Protein AF-X6NCG8-F1 (afdb_monomer_lite)

Sequence (142 aa):
KRSFDIDKSKAKEFGRQINRAARRKHATKFKSSEKPPHDWKPKEANVKKREERRQKREEKRKEKQKQINEQKAKTEQKPQTTNAPKNKRKNKTEKKQKKGSAQGTAITGDDSQFRVHDKDTEKKQGKFDARNLPSHIKPRRR

Organism: Reticulomyxa filosa (NCBI:txid46433)

Structure (mmCIF, N/CA/C/O backbone):
data_AF-X6NCG8-F1
#
_entry.id   AF-X6NCG8-F1
#
loop_
_atom_site.group_PDB
_atom_site.id
_atom_site.type_symbol
_atom_site.label_atom_id
_atom_site.label_alt_id
_atom_site.label_comp_id
_atom_site.label_asym_id
_atom_site.label_entity_id
_atom_site.label_seq_id
_atom_site.pdbx_PDB_ins_code
_atom_site.Cartn_x
_atom_site.Cartn_y
_atom_site.Cartn_z
_atom_site.occupancy
_atom_site.B_iso_or_equiv
_atom_site.auth_seq_id
_atom_site.auth_comp_id
_atom_site.auth_asym_id
_atom_site.auth_atom_id
_atom_site.pdbx_PDB_model_num
ATOM 1 N N . LYS A 1 1 ? -2.219 -19.074 -49.460 1.00 54.69 1 LYS A N 1
ATOM 2 C CA . LYS A 1 1 ? -1.891 -18.483 -48.137 1.00 54.69 1 LYS A CA 1
ATOM 3 C C . LYS A 1 1 ? -2.800 -19.135 -47.093 1.00 54.69 1 LYS A C 1
ATOM 5 O O . LYS A 1 1 ? -3.997 -19.135 -47.326 1.00 54.69 1 LYS A O 1
ATOM 10 N N . ARG A 1 2 ? -2.270 -19.739 -46.019 1.00 64.88 2 ARG A N 1
ATOM 11 C CA . ARG A 1 2 ? -3.068 -20.273 -44.895 1.00 64.88 2 ARG A CA 1
ATOM 12 C C . ARG A 1 2 ? -3.048 -19.236 -43.771 1.00 64.88 2 ARG A C 1
ATOM 14 O O . ARG A 1 2 ? -2.007 -19.057 -43.148 1.00 64.88 2 ARG A O 1
ATOM 21 N N . SER A 1 3 ? -4.142 -18.505 -43.577 1.00 62.41 3 SER A N 1
ATOM 22 C CA . SER A 1 3 ? -4.320 -17.629 -42.415 1.00 62.41 3 SER A CA 1
ATOM 23 C C . SER A 1 3 ? -4.520 -18.505 -41.180 1.00 62.41 3 SER A C 1
ATOM 25 O O . SER A 1 3 ? -5.428 -19.329 -41.141 1.00 62.41 3 SER A O 1
ATOM 27 N N . PHE A 1 4 ? -3.618 -18.390 -40.206 1.00 63.59 4 PHE A N 1
ATOM 28 C CA . PHE A 1 4 ? -3.726 -19.097 -38.935 1.00 63.59 4 PHE A CA 1
ATOM 29 C C . PHE A 1 4 ? -4.508 -18.207 -37.969 1.00 63.59 4 PHE A C 1
ATOM 31 O O . PHE A 1 4 ? -3.967 -17.230 -37.447 1.00 63.59 4 PHE A O 1
ATOM 38 N N . ASP A 1 5 ? -5.789 -18.512 -37.771 1.00 74.31 5 ASP A N 1
ATOM 39 C CA . ASP A 1 5 ? -6.640 -17.767 -36.848 1.00 74.31 5 ASP A CA 1
ATOM 40 C C . ASP A 1 5 ? -6.228 -18.074 -35.404 1.00 74.31 5 ASP A C 1
ATOM 42 O O . ASP A 1 5 ? -6.408 -19.179 -34.889 1.00 74.31 5 ASP A O 1
ATOM 46 N N . ILE A 1 6 ? -5.630 -17.087 -34.733 1.00 69.56 6 ILE A N 1
ATOM 47 C CA . ILE A 1 6 ? -5.255 -17.213 -33.325 1.00 69.56 6 ILE A CA 1
ATOM 48 C C . ILE A 1 6 ? -6.481 -16.911 -32.468 1.00 69.56 6 ILE A C 1
ATOM 50 O O . ILE A 1 6 ? -6.989 -15.789 -32.439 1.00 69.56 6 ILE A O 1
ATOM 54 N N . ASP A 1 7 ? -6.913 -17.913 -31.709 1.00 78.19 7 ASP A N 1
ATOM 55 C CA . ASP A 1 7 ? -7.969 -17.755 -30.718 1.00 78.19 7 ASP A CA 1
ATOM 56 C C . ASP A 1 7 ? -7.564 -16.718 -29.646 1.00 78.19 7 ASP A C 1
ATOM 58 O O . ASP A 1 7 ? -6.565 -16.860 -28.928 1.00 78.19 7 ASP A O 1
ATOM 62 N N . LYS A 1 8 ? -8.375 -15.661 -29.522 1.00 77.94 8 LYS A N 1
ATOM 63 C CA . LYS A 1 8 ? -8.207 -14.561 -28.558 1.00 77.94 8 LYS A CA 1
ATOM 64 C C . LYS A 1 8 ? -8.189 -15.058 -27.108 1.00 77.94 8 LYS A C 1
ATOM 66 O O . LYS A 1 8 ? -7.577 -14.415 -26.249 1.00 77.94 8 LYS A O 1
ATOM 71 N N . SER A 1 9 ? -8.833 -16.193 -26.826 1.00 73.69 9 SER A N 1
ATOM 72 C CA . SER A 1 9 ? -8.832 -16.827 -25.506 1.00 73.69 9 SER A CA 1
ATOM 73 C C . SER A 1 9 ? -7.427 -17.317 -25.124 1.00 73.69 9 SER A C 1
ATOM 75 O O . SER A 1 9 ? -6.934 -16.991 -24.038 1.00 73.69 9 SER A O 1
ATOM 77 N N . LYS A 1 10 ? -6.725 -17.964 -26.064 1.00 83.44 10 LYS A N 1
ATOM 78 C CA . LYS A 1 10 ? -5.358 -18.470 -25.888 1.00 83.44 10 LYS A CA 1
ATOM 79 C C . LYS A 1 10 ? -4.368 -17.325 -25.702 1.00 83.44 10 LYS A C 1
ATOM 81 O O . LYS A 1 10 ? -3.573 -17.355 -24.767 1.00 83.44 10 LYS A O 1
ATOM 86 N N . ALA A 1 11 ? -4.471 -16.255 -26.494 1.00 86.12 11 ALA A N 1
ATOM 87 C CA . ALA A 1 11 ? -3.616 -15.072 -26.331 1.00 86.12 11 ALA A CA 1
ATOM 88 C C . ALA A 1 11 ? -3.746 -14.436 -24.928 1.00 86.12 11 ALA A C 1
ATOM 90 O O . ALA A 1 11 ? -2.752 -14.053 -24.302 1.00 86.12 11 ALA A O 1
ATOM 91 N N . LYS A 1 12 ? -4.972 -14.376 -24.389 1.00 85.62 12 LYS A N 1
ATOM 92 C CA . LYS A 1 12 ? -5.241 -13.855 -23.040 1.00 85.62 12 LYS A CA 1
ATOM 93 C C . LYS A 1 12 ? -4.679 -14.762 -21.943 1.00 85.62 12 LYS A C 1
ATOM 95 O O . LYS A 1 12 ? -4.200 -14.262 -20.922 1.00 85.62 12 LYS A O 1
ATOM 100 N N . GLU A 1 13 ? -4.719 -16.077 -22.138 1.00 88.25 13 GLU A N 1
ATOM 101 C CA . GLU A 1 13 ? -4.123 -17.045 -21.218 1.00 88.25 13 GLU A CA 1
ATOM 102 C C . GLU A 1 13 ? -2.591 -16.951 -21.197 1.00 88.25 13 GLU A C 1
ATOM 104 O O . GLU A 1 13 ? -2.010 -16.820 -20.116 1.00 88.25 13 GLU A O 1
ATOM 109 N N . PHE A 1 14 ? -1.946 -16.883 -22.366 1.00 86.12 14 PHE A N 1
ATOM 110 C CA . PHE A 1 14 ? -0.500 -16.659 -22.475 1.00 86.12 14 PHE A CA 1
ATOM 111 C C . PHE A 1 14 ? -0.069 -15.367 -21.763 1.00 86.12 14 PHE A C 1
ATOM 113 O O . PHE A 1 14 ? 0.867 -15.377 -20.959 1.00 86.12 14 PHE A O 1
ATOM 120 N N . GLY A 1 15 ? -0.810 -14.267 -21.940 1.00 88.88 15 GLY A N 1
ATOM 121 C CA . GLY A 1 15 ? -0.544 -13.014 -21.224 1.00 88.88 15 GLY A CA 1
ATOM 122 C C . GLY A 1 15 ? -0.649 -13.140 -19.696 1.00 88.88 15 GLY A C 1
ATOM 123 O O . GLY A 1 15 ? 0.133 -12.536 -18.954 1.00 88.88 15 GLY A O 1
ATOM 124 N N . ARG A 1 16 ? -1.578 -13.957 -19.181 1.00 87.44 16 ARG A N 1
ATOM 125 C CA . ARG A 1 16 ? -1.685 -14.240 -17.735 1.00 87.44 16 ARG A CA 1
ATOM 126 C C . ARG A 1 16 ? -0.502 -15.064 -17.228 1.00 87.44 16 ARG A C 1
ATOM 128 O O . ARG A 1 16 ? -0.007 -14.786 -16.133 1.00 87.44 16 ARG A O 1
ATOM 135 N N . GLN A 1 17 ? -0.036 -16.042 -18.002 1.00 86.31 17 GLN A N 1
ATOM 136 C CA . GLN A 1 17 ? 1.117 -16.870 -17.642 1.00 86.31 17 GLN A CA 1
ATOM 137 C C . GLN A 1 17 ? 2.411 -16.045 -17.575 1.00 86.31 17 GLN A C 1
ATOM 139 O O . GLN A 1 17 ? 3.137 -16.138 -16.582 1.00 86.31 17 GLN A O 1
ATOM 144 N N . ILE A 1 18 ? 2.642 -15.155 -18.546 1.00 87.50 18 ILE A N 1
ATOM 145 C CA . ILE A 1 18 ? 3.798 -14.242 -18.561 1.00 87.50 18 ILE A CA 1
ATOM 146 C C . ILE A 1 18 ? 3.790 -13.326 -17.329 1.00 87.50 18 ILE A C 1
ATOM 148 O O . ILE A 1 18 ? 4.785 -13.235 -16.609 1.00 87.50 18 ILE A O 1
ATOM 152 N N . ASN A 1 19 ? 2.647 -12.709 -17.011 1.00 83.44 19 ASN A N 1
ATOM 153 C CA . ASN A 1 19 ? 2.516 -11.842 -15.834 1.00 83.44 19 ASN A CA 1
ATOM 154 C C . ASN A 1 19 ? 2.730 -12.598 -14.514 1.00 83.44 19 ASN A C 1
ATOM 156 O O . ASN A 1 19 ? 3.325 -12.066 -13.573 1.00 83.44 19 ASN A O 1
ATOM 160 N N . ARG A 1 20 ? 2.275 -13.854 -14.433 1.00 89.31 20 ARG A N 1
ATOM 161 C CA . ARG A 1 20 ? 2.509 -14.718 -13.270 1.00 89.31 20 ARG A CA 1
ATOM 162 C C . ARG A 1 20 ? 3.994 -15.061 -13.120 1.00 89.31 20 ARG A C 1
ATOM 164 O O . ARG A 1 20 ? 4.508 -14.998 -12.006 1.00 89.31 20 ARG A O 1
ATOM 171 N N . ALA A 1 21 ? 4.689 -15.373 -14.212 1.00 85.12 21 ALA A N 1
ATOM 172 C CA . ALA A 1 21 ? 6.124 -15.652 -14.202 1.00 85.12 21 ALA A CA 1
ATOM 173 C C . ALA A 1 21 ? 6.956 -14.410 -13.833 1.00 85.12 21 ALA A C 1
ATOM 175 O O . ALA A 1 21 ? 7.862 -14.507 -13.007 1.00 85.12 21 ALA A O 1
ATOM 176 N N . ALA A 1 22 ? 6.605 -13.232 -14.360 1.00 83.31 22 ALA A N 1
ATOM 177 C CA . ALA A 1 22 ? 7.242 -11.968 -13.994 1.00 83.31 22 ALA A CA 1
ATOM 178 C C . ALA A 1 22 ? 7.071 -11.671 -12.496 1.00 83.31 22 ALA A C 1
ATOM 180 O O . ALA A 1 22 ? 8.051 -11.427 -11.796 1.00 83.31 22 ALA A O 1
ATOM 181 N N . ARG A 1 23 ? 5.847 -11.792 -11.962 1.00 80.81 23 ARG A N 1
ATOM 182 C CA . ARG A 1 23 ? 5.589 -11.624 -10.522 1.00 80.81 23 ARG A CA 1
ATOM 183 C C . ARG A 1 23 ? 6.372 -12.617 -9.668 1.00 80.81 23 ARG A C 1
ATOM 185 O O . ARG A 1 23 ? 6.877 -12.219 -8.628 1.00 80.81 23 ARG A O 1
ATOM 192 N N . ARG A 1 24 ? 6.533 -13.871 -10.109 1.00 77.50 24 ARG A N 1
ATOM 193 C CA . ARG A 1 24 ? 7.384 -14.858 -9.420 1.00 77.50 24 ARG A CA 1
ATOM 194 C C . ARG A 1 24 ? 8.864 -14.457 -9.435 1.00 77.50 24 ARG A C 1
ATOM 196 O O . ARG A 1 24 ? 9.492 -14.520 -8.386 1.00 77.50 24 ARG A O 1
ATOM 203 N N . LYS A 1 25 ? 9.395 -13.956 -10.561 1.00 69.31 25 LYS A N 1
ATOM 204 C CA . LYS A 1 25 ? 10.759 -13.387 -10.629 1.00 69.31 25 LYS A CA 1
ATOM 205 C C . LYS A 1 25 ? 10.927 -12.160 -9.723 1.00 69.31 25 LYS A C 1
ATOM 207 O O . LYS A 1 25 ? 12.008 -11.946 -9.197 1.00 69.31 25 LYS A O 1
ATOM 212 N N . HIS A 1 26 ? 9.886 -11.348 -9.536 1.00 66.06 26 HIS A N 1
ATOM 213 C CA . HIS A 1 26 ? 9.934 -10.184 -8.644 1.00 66.06 26 HIS A CA 1
ATOM 214 C C . HIS A 1 26 ? 9.722 -10.534 -7.166 1.00 66.06 26 HIS A C 1
ATOM 216 O O . HIS A 1 26 ? 10.300 -9.875 -6.309 1.00 66.06 26 HIS A O 1
ATOM 222 N N . ALA A 1 27 ? 8.965 -11.590 -6.861 1.00 66.94 27 ALA A N 1
ATOM 223 C CA . ALA A 1 27 ? 8.782 -12.090 -5.499 1.00 66.94 27 ALA A CA 1
ATOM 224 C C . ALA A 1 27 ? 10.097 -12.613 -4.898 1.00 66.94 27 ALA A C 1
ATOM 226 O O . ALA A 1 27 ? 10.321 -12.465 -3.703 1.00 66.94 27 ALA A O 1
ATOM 227 N N . THR A 1 28 ? 10.999 -13.136 -5.733 1.00 62.72 28 THR A N 1
ATOM 228 C CA . THR A 1 28 ? 12.365 -13.520 -5.339 1.00 62.72 28 THR A CA 1
ATOM 229 C C . THR A 1 28 ? 13.397 -12.398 -5.522 1.00 62.72 28 THR A C 1
ATOM 231 O O . THR A 1 28 ? 14.547 -12.558 -5.127 1.00 62.72 28 THR A O 1
ATOM 234 N N . LYS A 1 29 ? 12.997 -11.241 -6.078 1.00 58.34 29 LYS A N 1
ATOM 235 C CA . LYS A 1 29 ? 13.793 -9.998 -6.133 1.00 58.34 29 LYS A CA 1
ATOM 236 C C . LYS A 1 29 ? 13.381 -8.963 -5.085 1.00 58.34 29 LYS A C 1
ATOM 238 O O . LYS A 1 29 ? 13.867 -7.831 -5.140 1.00 58.34 29 LYS A O 1
ATOM 243 N N . PHE A 1 30 ? 12.571 -9.326 -4.086 1.00 55.97 30 PHE A N 1
ATOM 244 C CA . PHE A 1 30 ? 12.781 -8.699 -2.785 1.00 55.97 30 PHE A CA 1
ATOM 245 C C . PHE A 1 30 ? 14.158 -9.190 -2.363 1.00 55.97 30 PHE A C 1
ATOM 247 O O . PHE A 1 30 ? 14.284 -10.323 -1.908 1.00 55.97 30 PHE A O 1
ATOM 254 N N . LYS A 1 31 ? 15.190 -8.407 -2.715 1.00 60.22 31 LYS A N 1
ATOM 255 C CA . LYS A 1 31 ? 16.592 -8.714 -2.457 1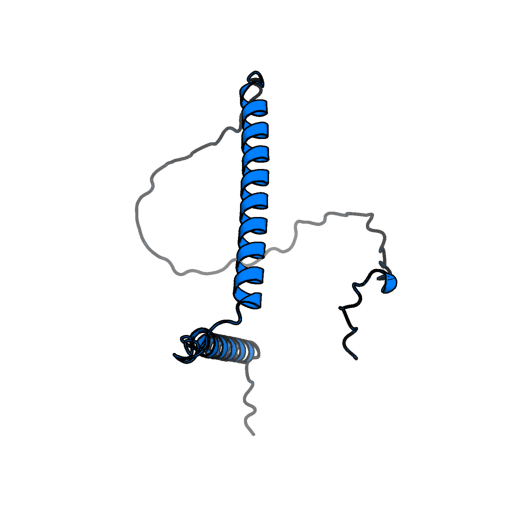.00 60.22 31 LYS A CA 1
ATOM 256 C C . LYS A 1 31 ? 16.646 -9.375 -1.086 1.00 60.22 31 LYS A C 1
ATOM 258 O O . LYS A 1 31 ? 16.228 -8.744 -0.112 1.00 60.22 31 LYS A O 1
ATOM 263 N N . SER A 1 32 ? 17.110 -10.625 -1.013 1.00 60.03 32 SER A N 1
ATOM 264 C CA . SER A 1 32 ? 17.727 -11.115 0.213 1.00 60.03 32 SER A CA 1
ATOM 265 C C . SER A 1 32 ? 18.630 -9.978 0.646 1.00 60.03 32 SER A C 1
ATOM 267 O O . SER A 1 32 ? 19.515 -9.590 -0.119 1.00 60.03 32 SER A O 1
ATOM 269 N N . SER A 1 33 ? 18.234 -9.332 1.737 1.00 57.28 33 SER A N 1
ATOM 270 C CA . SER A 1 33 ? 18.749 -8.053 2.181 1.00 57.28 33 SER A CA 1
ATOM 271 C C . SER A 1 33 ? 20.242 -8.008 1.920 1.00 57.28 33 SER A C 1
ATOM 273 O O . SER A 1 33 ? 20.987 -8.811 2.486 1.00 57.28 33 SER A O 1
ATOM 275 N N . GLU A 1 34 ? 20.668 -7.078 1.077 1.00 67.19 34 GLU A N 1
ATOM 276 C CA . GLU A 1 34 ? 21.984 -6.502 1.251 1.00 67.19 34 GLU A CA 1
ATOM 277 C C . GLU A 1 34 ? 21.904 -5.944 2.669 1.00 67.19 34 GLU A C 1
ATOM 279 O O . GLU A 1 34 ? 21.236 -4.936 2.925 1.00 67.19 34 GLU A O 1
ATOM 284 N N . LYS A 1 35 ? 22.382 -6.742 3.637 1.00 66.62 35 LYS A N 1
ATOM 285 C CA . LYS A 1 35 ? 22.512 -6.284 5.011 1.00 66.62 35 LYS A CA 1
ATOM 286 C C . LYS A 1 35 ? 23.233 -4.948 4.884 1.00 66.62 35 LYS A C 1
ATOM 288 O O . LYS A 1 35 ? 24.110 -4.842 4.017 1.00 66.62 35 LYS A O 1
ATOM 293 N N . PRO A 1 36 ? 22.848 -3.930 5.669 1.00 70.12 36 PRO A N 1
ATOM 294 C CA . PRO A 1 36 ? 23.631 -2.713 5.684 1.00 70.12 36 PRO A CA 1
ATOM 295 C C . PRO A 1 36 ? 25.107 -3.111 5.770 1.00 70.12 36 PRO A C 1
ATOM 297 O O . PRO A 1 36 ? 25.396 -4.064 6.508 1.00 70.12 36 PRO A O 1
ATOM 300 N N . PRO A 1 37 ? 25.994 -2.498 4.965 1.00 76.94 37 PRO A N 1
ATOM 301 C CA . PRO A 1 37 ? 27.403 -2.859 4.983 1.00 76.94 37 PRO A CA 1
ATOM 302 C C . PRO A 1 37 ? 27.862 -2.883 6.436 1.00 76.94 37 PRO A C 1
ATOM 304 O O . PRO A 1 37 ? 27.337 -2.125 7.250 1.00 76.94 37 PRO A O 1
ATOM 307 N N . HIS A 1 38 ? 28.764 -3.800 6.773 1.00 69.44 38 HIS A N 1
ATOM 308 C CA . HIS A 1 38 ? 29.112 -4.111 8.162 1.00 69.44 38 HIS A CA 1
ATOM 309 C C . HIS A 1 38 ? 29.457 -2.853 8.996 1.00 69.44 38 HIS A C 1
ATOM 311 O O . HIS A 1 38 ? 29.168 -2.800 10.188 1.00 69.44 38 HIS A O 1
ATOM 317 N N . ASP A 1 39 ? 29.937 -1.793 8.338 1.00 75.75 39 ASP A N 1
ATOM 318 C CA . ASP A 1 39 ? 30.315 -0.510 8.942 1.00 75.75 39 ASP A CA 1
ATOM 319 C C . ASP A 1 39 ? 29.220 0.577 8.895 1.00 75.75 39 ASP A C 1
ATOM 321 O O . ASP A 1 39 ? 29.448 1.735 9.259 1.00 75.75 39 ASP A O 1
ATOM 325 N N . TRP A 1 40 ? 28.001 0.242 8.462 1.00 75.06 40 TRP A N 1
ATOM 326 C CA . TRP A 1 40 ? 26.868 1.162 8.468 1.00 75.06 40 TRP A CA 1
ATOM 327 C C . TRP A 1 40 ? 26.364 1.369 9.891 1.00 75.06 40 TRP A C 1
ATOM 329 O O . TRP A 1 40 ? 25.446 0.698 10.368 1.00 75.06 40 TRP A O 1
ATOM 339 N N . LYS A 1 41 ? 26.938 2.360 10.571 1.00 76.25 41 LYS A N 1
ATOM 340 C CA . LYS A 1 41 ? 26.383 2.876 11.819 1.00 76.25 41 LYS A CA 1
ATOM 341 C C . LYS A 1 41 ? 25.116 3.673 11.492 1.00 76.25 41 LYS A C 1
ATOM 343 O O . LYS A 1 41 ? 25.198 4.699 10.806 1.00 76.25 41 LYS A O 1
ATOM 348 N N . PRO A 1 42 ? 23.924 3.243 11.944 1.00 73.06 42 PRO A N 1
ATOM 349 C CA . PRO A 1 42 ? 22.730 4.049 11.768 1.00 73.06 42 PRO A CA 1
ATOM 350 C C . PRO A 1 42 ? 22.944 5.371 12.506 1.00 73.06 42 PRO A C 1
ATOM 352 O O . PRO A 1 42 ? 23.200 5.376 13.707 1.00 73.06 42 PRO A O 1
ATOM 355 N N . LYS A 1 43 ? 22.851 6.495 11.783 1.00 79.00 43 LYS A N 1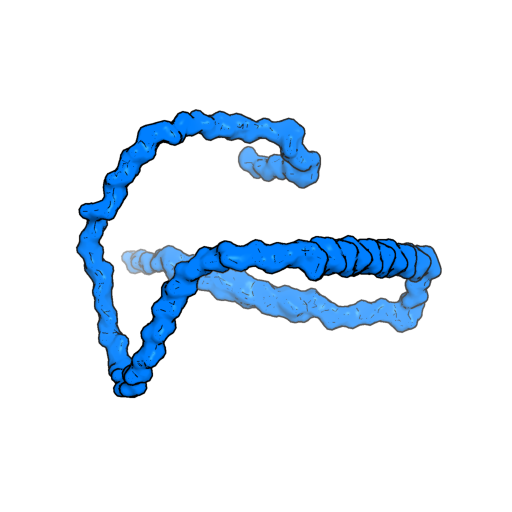
ATOM 356 C CA . LYS A 1 43 ? 22.937 7.837 12.380 1.00 79.00 43 LYS A CA 1
ATOM 357 C C . LYS A 1 43 ? 22.026 7.884 13.609 1.00 79.00 43 LYS A C 1
ATOM 359 O O . LYS A 1 43 ? 20.857 7.515 13.496 1.00 79.00 43 LYS A O 1
ATOM 364 N N . GLU A 1 44 ? 22.522 8.350 14.751 1.00 77.94 44 GLU A N 1
ATOM 365 C CA . GLU A 1 44 ? 21.770 8.352 16.018 1.00 77.94 44 GLU A CA 1
ATOM 366 C C . GLU A 1 44 ? 20.389 9.012 15.887 1.00 77.94 44 GLU A C 1
ATOM 368 O O . GLU A 1 44 ? 19.406 8.543 16.456 1.00 77.94 44 GLU A O 1
ATOM 373 N N . ALA A 1 45 ? 20.274 10.041 15.041 1.00 72.69 45 ALA A N 1
ATOM 374 C CA . ALA A 1 45 ? 19.007 10.687 14.705 1.00 72.69 45 ALA A CA 1
ATOM 375 C C . ALA A 1 45 ? 17.966 9.724 14.094 1.00 72.69 45 ALA A C 1
ATOM 377 O O . ALA A 1 45 ? 16.771 9.857 14.354 1.00 72.69 45 ALA A O 1
ATOM 378 N N . ASN A 1 46 ? 18.391 8.736 13.302 1.00 80.81 46 ASN A N 1
ATOM 379 C CA . ASN A 1 46 ? 17.506 7.724 12.723 1.00 80.81 46 ASN A CA 1
ATOM 380 C C . ASN A 1 46 ? 17.077 6.686 13.762 1.00 80.81 46 ASN A C 1
ATOM 382 O O . ASN A 1 46 ? 15.936 6.227 13.719 1.00 80.81 46 ASN A O 1
ATOM 386 N N . VAL A 1 47 ? 17.963 6.345 14.703 1.00 84.75 47 VAL A N 1
ATOM 387 C CA . VAL A 1 47 ? 17.638 5.454 15.825 1.00 84.75 47 VAL A CA 1
ATOM 388 C C . VAL A 1 47 ? 16.619 6.131 16.743 1.00 84.75 47 VAL A C 1
ATOM 390 O O . VAL A 1 47 ? 15.567 5.549 17.002 1.00 84.75 47 VAL A O 1
ATOM 393 N N . LYS A 1 48 ? 16.844 7.402 17.107 1.00 86.56 48 LYS A N 1
ATOM 394 C CA . LYS A 1 48 ? 15.900 8.216 17.894 1.00 86.56 48 LYS A CA 1
ATOM 395 C C . LYS A 1 48 ? 14.533 8.337 17.207 1.00 86.56 48 LYS A C 1
ATOM 397 O O . LYS A 1 48 ? 13.516 8.017 17.813 1.00 86.56 48 LYS A O 1
ATOM 402 N N . LYS A 1 49 ? 14.492 8.677 15.909 1.00 89.19 49 LYS A N 1
ATOM 403 C CA . LYS A 1 49 ? 13.234 8.745 15.130 1.00 89.19 49 LYS A CA 1
ATOM 404 C C . LYS A 1 49 ? 12.509 7.399 15.041 1.00 89.19 49 LYS A C 1
ATOM 406 O O . LYS A 1 49 ? 11.279 7.359 14.962 1.00 89.19 49 LYS A O 1
ATOM 411 N N . ARG A 1 50 ? 13.245 6.286 14.990 1.00 90.50 50 ARG A N 1
ATOM 412 C CA . ARG A 1 50 ? 12.659 4.940 14.950 1.00 90.50 50 ARG A CA 1
ATOM 413 C C . ARG A 1 50 ? 12.041 4.570 16.294 1.00 90.50 50 ARG A C 1
ATOM 415 O O . ARG A 1 50 ? 10.934 4.034 16.299 1.00 90.50 50 ARG A O 1
ATOM 422 N N . GLU A 1 51 ? 12.721 4.885 17.389 1.00 91.81 51 GLU A N 1
ATOM 423 C CA . GLU A 1 51 ? 12.234 4.602 18.738 1.00 91.81 51 GLU A CA 1
ATOM 424 C C . GLU A 1 51 ? 11.020 5.469 19.092 1.00 91.81 51 GLU A C 1
ATOM 426 O O . GLU A 1 51 ? 10.008 4.948 19.549 1.00 91.81 51 GLU A O 1
ATOM 431 N N . GLU A 1 52 ? 11.024 6.752 18.724 1.00 93.94 52 GLU A N 1
ATOM 432 C CA . GLU A 1 52 ? 9.861 7.635 18.892 1.00 93.94 52 GLU A CA 1
ATOM 433 C C . GLU A 1 52 ? 8.624 7.102 18.141 1.00 93.94 52 GLU A C 1
ATOM 435 O O . GLU A 1 52 ? 7.507 7.056 18.663 1.00 93.94 52 GLU A O 1
ATOM 440 N N . ARG A 1 53 ? 8.810 6.620 16.902 1.00 93.44 53 ARG A N 1
ATOM 441 C CA . ARG A 1 53 ? 7.731 5.977 16.130 1.00 93.44 53 ARG A CA 1
ATOM 442 C C . ARG A 1 53 ? 7.244 4.685 16.780 1.00 93.44 53 ARG A C 1
ATOM 444 O O . ARG A 1 53 ? 6.065 4.356 16.643 1.00 93.44 53 ARG A O 1
ATOM 451 N N . ARG A 1 54 ? 8.133 3.932 17.430 1.00 95.00 54 ARG A N 1
ATOM 452 C CA . ARG A 1 54 ? 7.788 2.702 18.148 1.00 95.00 54 ARG A CA 1
ATOM 453 C C . ARG A 1 54 ? 6.933 3.024 19.370 1.00 95.00 54 ARG A C 1
ATOM 455 O O . ARG A 1 54 ? 5.852 2.454 19.485 1.00 95.00 54 ARG A O 1
ATOM 462 N N . GLN A 1 55 ? 7.353 3.989 20.185 1.00 95.69 55 GLN A N 1
ATOM 463 C CA . GLN A 1 55 ? 6.611 4.452 21.360 1.00 95.69 55 GLN A CA 1
ATOM 464 C C . GLN A 1 55 ? 5.210 4.948 20.980 1.00 95.69 55 GLN A C 1
ATOM 466 O O . GLN A 1 55 ? 4.224 4.441 21.507 1.00 95.69 55 GLN A O 1
ATOM 471 N N . LYS A 1 56 ? 5.090 5.806 19.954 1.00 96.00 56 LYS A N 1
ATOM 472 C CA . LYS A 1 56 ? 3.786 6.282 19.441 1.00 96.00 56 LYS A CA 1
ATOM 473 C C . LYS A 1 56 ? 2.856 5.150 18.987 1.00 96.00 56 LYS A C 1
ATOM 475 O O . LYS A 1 56 ? 1.636 5.249 19.100 1.00 96.00 56 LYS A O 1
ATOM 480 N N . ARG A 1 57 ? 3.403 4.070 18.418 1.00 94.25 57 ARG A N 1
ATOM 481 C CA . ARG A 1 57 ? 2.606 2.896 18.015 1.00 94.25 57 ARG A CA 1
ATOM 482 C C . ARG A 1 57 ? 2.160 2.078 19.218 1.00 94.25 57 ARG A C 1
ATOM 484 O O . ARG A 1 57 ? 1.047 1.559 19.208 1.00 94.25 57 ARG A O 1
ATOM 491 N N . GLU A 1 58 ? 3.021 1.944 20.217 1.00 95.81 58 GLU A N 1
ATOM 492 C CA . GLU A 1 58 ? 2.712 1.214 21.440 1.00 95.81 58 GLU A CA 1
ATOM 493 C C . GLU A 1 58 ? 1.663 1.946 22.284 1.00 95.81 58 GLU A C 1
ATOM 495 O O . GLU A 1 58 ? 0.712 1.319 22.743 1.00 95.81 58 GLU A O 1
ATOM 500 N N . GLU A 1 59 ? 1.766 3.269 22.393 1.00 95.94 59 GLU A N 1
ATOM 501 C CA . GLU A 1 59 ? 0.774 4.126 23.044 1.00 95.94 59 GLU A CA 1
ATOM 502 C C . GLU A 1 59 ? -0.607 3.972 22.393 1.00 95.94 59 GLU A C 1
ATOM 504 O O . GLU A 1 59 ? -1.564 3.584 23.062 1.00 95.94 59 GLU A O 1
ATOM 509 N N . LYS A 1 60 ? -0.693 4.108 21.061 1.00 96.19 60 LYS A N 1
ATOM 510 C CA . LYS A 1 60 ? -1.942 3.866 20.313 1.00 96.19 60 LYS A CA 1
ATOM 511 C C . LYS A 1 60 ? -2.487 2.451 20.498 1.00 96.19 60 LYS A C 1
ATOM 513 O O . LYS A 1 60 ? -3.696 2.236 20.436 1.00 96.19 60 LYS A O 1
ATOM 518 N N . ARG A 1 61 ? -1.613 1.456 20.679 1.00 96.25 61 ARG A N 1
ATOM 519 C CA . ARG A 1 61 ? -2.034 0.074 20.938 1.00 96.25 61 ARG A CA 1
ATOM 520 C C . ARG A 1 61 ? -2.643 -0.059 22.333 1.00 96.25 61 ARG A C 1
ATOM 522 O O . ARG A 1 61 ? -3.692 -0.686 22.453 1.00 96.25 61 ARG A O 1
ATOM 529 N N . LYS A 1 62 ? -2.024 0.538 23.356 1.00 96.19 62 LYS A N 1
ATOM 530 C CA . LYS A 1 62 ? -2.549 0.567 24.731 1.00 96.19 62 LYS A CA 1
ATOM 531 C C . LYS A 1 62 ? -3.874 1.326 24.801 1.00 96.19 62 LYS A C 1
ATOM 533 O O . LYS A 1 62 ? -4.813 0.826 25.410 1.00 96.19 62 LYS A O 1
ATOM 538 N N . GLU A 1 63 ? -3.986 2.455 24.104 1.00 96.00 63 GLU A N 1
ATOM 539 C CA . GLU A 1 63 ? -5.219 3.245 24.017 1.00 96.00 63 GLU A CA 1
ATOM 540 C C . GLU A 1 63 ? -6.373 2.436 23.408 1.00 96.00 63 GLU A C 1
ATOM 542 O O . GLU A 1 63 ? -7.436 2.306 24.014 1.00 96.00 63 GLU A O 1
ATOM 547 N N . LYS A 1 64 ? -6.145 1.797 22.252 1.00 94.69 64 LYS A N 1
ATOM 548 C CA . LYS A 1 64 ? -7.148 0.918 21.631 1.00 94.69 64 LYS A CA 1
ATOM 549 C C . LYS A 1 64 ? -7.525 -0.255 22.531 1.00 94.69 64 LYS A C 1
ATOM 551 O O . LYS A 1 64 ? -8.699 -0.595 22.629 1.00 94.69 64 LYS A O 1
ATOM 556 N N . GLN A 1 65 ? -6.547 -0.872 23.194 1.00 94.50 65 GLN A N 1
ATOM 5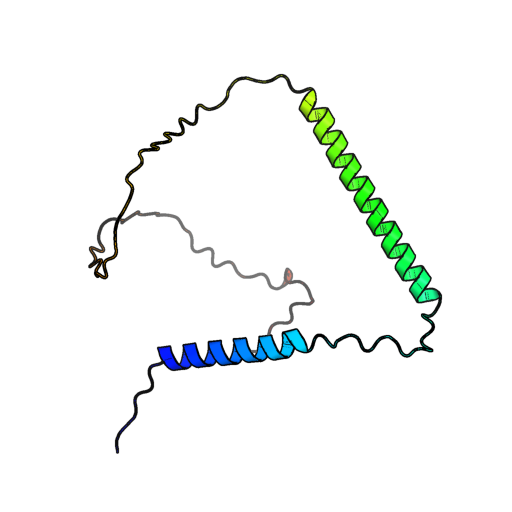57 C CA . GLN A 1 65 ? -6.810 -1.981 24.110 1.00 94.50 65 GLN A CA 1
ATOM 558 C C . GLN A 1 65 ? -7.657 -1.535 25.309 1.00 94.50 65 GLN A C 1
ATOM 560 O O . GLN A 1 65 ? -8.565 -2.259 25.713 1.00 94.50 65 GLN A O 1
ATOM 565 N N . LYS A 1 66 ? -7.404 -0.334 25.844 1.00 95.62 66 LYS A N 1
ATOM 566 C CA . LYS A 1 66 ? -8.201 0.263 26.920 1.00 95.62 66 LYS A CA 1
ATOM 567 C C . LYS A 1 66 ? -9.648 0.490 26.475 1.00 95.62 66 LYS A C 1
ATOM 569 O O . LYS A 1 66 ? -10.556 0.042 27.165 1.00 95.62 66 LYS A O 1
ATOM 574 N N . GLN A 1 67 ? -9.862 1.060 25.285 1.00 95.19 67 GLN A N 1
ATOM 575 C CA . GLN A 1 67 ? -11.204 1.250 24.712 1.00 95.19 67 GLN A CA 1
ATOM 576 C C . GLN A 1 67 ? -11.964 -0.079 24.551 1.00 95.19 67 GLN A C 1
ATOM 578 O O . GLN A 1 67 ? -13.151 -0.155 24.865 1.00 95.19 67 GLN A O 1
ATOM 583 N N . ILE A 1 68 ? -11.283 -1.143 24.109 1.00 94.19 68 ILE A N 1
ATOM 584 C CA . ILE A 1 68 ? -11.876 -2.484 23.983 1.00 94.19 68 ILE A CA 1
ATOM 585 C C . ILE A 1 68 ? -12.288 -3.032 25.355 1.00 94.19 68 ILE A C 1
ATOM 587 O O . ILE A 1 68 ? -13.402 -3.534 25.509 1.00 94.19 68 ILE A O 1
ATOM 591 N N . ASN A 1 69 ? -11.416 -2.921 26.359 1.00 94.00 69 ASN A N 1
ATOM 592 C CA . ASN A 1 69 ? -11.700 -3.416 27.707 1.00 94.00 69 ASN A CA 1
ATOM 593 C C . ASN A 1 69 ? -12.864 -2.647 28.357 1.00 94.00 69 ASN A C 1
ATOM 595 O O . ASN A 1 69 ? -13.738 -3.262 28.966 1.00 94.00 69 ASN A O 1
ATOM 599 N N . GLU A 1 70 ? -12.926 -1.326 28.171 1.00 90.56 70 GLU A N 1
ATOM 600 C CA . GLU A 1 70 ? -14.032 -0.489 28.650 1.00 90.56 70 GLU A CA 1
ATOM 601 C C . GLU A 1 70 ? -15.368 -0.839 27.972 1.00 90.56 70 GLU A C 1
ATOM 603 O O . GLU A 1 70 ? -16.402 -0.901 28.637 1.00 90.56 70 GLU A O 1
ATOM 608 N N . GLN A 1 71 ? -15.375 -1.113 26.662 1.00 88.69 71 GLN A N 1
ATOM 609 C CA . GLN A 1 71 ? -16.582 -1.570 25.958 1.00 88.69 71 GLN A CA 1
ATOM 610 C C . GLN A 1 71 ? -17.026 -2.963 26.414 1.00 88.69 71 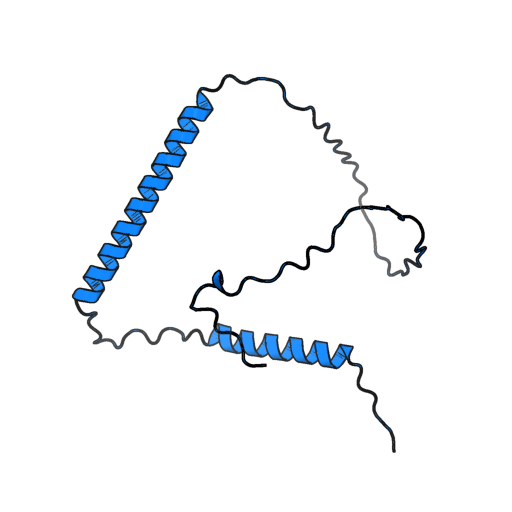GLN A C 1
ATOM 612 O O . GLN A 1 71 ? -18.227 -3.208 26.560 1.00 88.69 71 GLN A O 1
ATOM 617 N N . LYS A 1 72 ? -16.076 -3.866 26.680 1.00 88.50 72 LYS A N 1
ATOM 618 C CA . LYS A 1 72 ? -16.367 -5.199 27.214 1.00 88.50 72 LYS A CA 1
ATOM 619 C C . LYS A 1 72 ? -17.005 -5.115 28.607 1.00 88.50 72 LYS A C 1
ATOM 621 O O . LYS A 1 72 ? -18.058 -5.712 28.807 1.00 88.50 72 LYS A O 1
ATOM 626 N N . ALA A 1 73 ? -16.462 -4.290 29.507 1.00 85.50 73 ALA A N 1
ATOM 627 C CA . ALA A 1 73 ? -17.030 -4.065 30.842 1.00 85.50 73 ALA A CA 1
ATOM 628 C C . ALA A 1 73 ? -18.462 -3.493 30.787 1.00 85.50 73 ALA A C 1
ATOM 630 O O . ALA A 1 73 ? -19.340 -3.928 31.527 1.00 85.50 73 ALA A O 1
ATOM 631 N N . LYS A 1 74 ? -18.736 -2.579 29.844 1.00 84.50 74 LYS A N 1
ATOM 632 C CA . LYS A 1 74 ? -20.092 -2.046 29.597 1.00 84.50 74 LYS A CA 1
ATOM 633 C C . LYS A 1 74 ? -21.061 -3.076 29.001 1.00 84.50 74 LYS A C 1
ATOM 635 O O . LYS A 1 74 ? -22.272 -2.882 29.070 1.00 84.50 74 LYS A O 1
ATOM 640 N N . THR A 1 75 ? -20.551 -4.144 28.389 1.00 77.31 75 THR A N 1
ATOM 641 C CA . THR A 1 75 ? -21.367 -5.195 27.761 1.00 77.31 75 THR A CA 1
ATOM 642 C C . THR A 1 75 ? -21.729 -6.304 28.754 1.00 77.31 75 THR A C 1
ATOM 644 O O . THR A 1 75 ? -22.819 -6.856 28.653 1.00 77.31 75 THR A O 1
ATOM 647 N N . GLU A 1 76 ? -20.888 -6.573 29.758 1.00 70.38 76 GLU A N 1
ATOM 648 C CA . GLU A 1 76 ? -21.149 -7.578 30.806 1.00 70.38 76 GLU A CA 1
ATOM 649 C C . GLU A 1 76 ? -22.217 -7.143 31.831 1.00 70.38 76 GLU A C 1
ATOM 651 O O . GLU A 1 76 ? -22.798 -7.993 32.497 1.00 70.38 76 GLU A O 1
ATOM 656 N N . GLN A 1 77 ? -22.553 -5.848 31.910 1.00 66.38 77 GLN A N 1
ATOM 657 C CA . GLN A 1 77 ? -23.647 -5.337 32.755 1.00 66.38 77 GLN A CA 1
ATOM 658 C C . GLN A 1 77 ? -24.995 -5.185 32.035 1.00 66.38 77 GLN A C 1
ATOM 660 O O . GLN A 1 77 ? -25.976 -4.774 32.656 1.00 66.38 77 GLN A O 1
ATOM 665 N N . LYS A 1 78 ? -25.094 -5.497 30.735 1.00 64.88 78 LYS A N 1
ATOM 666 C CA . LYS A 1 78 ? -26.405 -5.471 30.075 1.00 64.88 78 LYS A CA 1
ATOM 667 C C . LYS A 1 78 ? -27.200 -6.714 30.493 1.00 64.88 78 LYS A C 1
ATOM 669 O O . LYS A 1 78 ? -26.730 -7.823 30.238 1.00 64.88 78 LYS A O 1
ATOM 674 N N . PRO A 1 79 ? -28.398 -6.563 31.088 1.00 57.19 79 PRO A N 1
ATOM 675 C CA . PRO A 1 79 ? -29.262 -7.700 31.363 1.00 57.19 79 PRO A CA 1
ATOM 676 C C . PRO A 1 79 ? -29.548 -8.432 30.050 1.00 57.19 79 PRO A C 1
ATOM 678 O O . PRO A 1 79 ? -29.826 -7.807 29.022 1.00 57.19 79 PRO A O 1
ATOM 681 N N . GLN A 1 80 ? -29.442 -9.761 30.085 1.00 60.88 80 GLN A N 1
ATOM 682 C CA . GLN A 1 80 ? -29.837 -10.643 28.995 1.00 60.88 80 GLN A CA 1
ATOM 683 C C . GLN A 1 80 ? -31.309 -10.380 28.659 1.00 60.88 80 GLN A C 1
ATOM 685 O O . GLN A 1 80 ? -32.210 -10.929 29.284 1.00 60.88 80 GLN A O 1
ATOM 690 N N . THR A 1 81 ? -31.571 -9.532 27.667 1.00 58.59 81 THR A N 1
ATOM 691 C CA . THR A 1 81 ? -32.892 -9.467 27.047 1.00 58.59 81 THR A CA 1
ATOM 692 C C . THR A 1 81 ? -33.006 -10.698 26.161 1.00 58.59 81 THR A C 1
ATOM 694 O O . THR A 1 81 ? -32.450 -10.797 25.068 1.00 58.59 81 THR A O 1
ATOM 697 N N . THR A 1 82 ? -33.672 -11.703 26.710 1.00 63.81 82 THR A N 1
ATOM 698 C CA . THR A 1 82 ? -33.967 -13.010 26.131 1.00 63.81 82 THR A CA 1
ATOM 699 C C . THR A 1 82 ? -35.004 -12.904 25.010 1.00 63.81 82 THR A C 1
ATOM 701 O O . THR A 1 82 ? -36.017 -13.584 25.022 1.00 63.81 82 THR A O 1
ATOM 704 N N . ASN A 1 83 ? -34.745 -12.093 23.986 1.00 62.22 83 ASN A N 1
ATOM 705 C CA . ASN A 1 83 ? -35.464 -12.172 22.714 1.00 62.22 83 ASN A CA 1
ATOM 706 C C . ASN A 1 83 ? -34.493 -12.641 21.635 1.00 62.22 83 ASN A C 1
ATOM 708 O O . ASN A 1 83 ? -34.174 -11.922 20.692 1.00 62.22 83 ASN A O 1
ATOM 712 N N . ALA A 1 84 ? -33.982 -13.863 21.798 1.00 63.25 84 ALA A N 1
ATOM 713 C CA . ALA A 1 84 ? -33.262 -14.535 20.730 1.00 63.25 84 ALA A CA 1
ATOM 714 C C . ALA A 1 84 ? -34.235 -14.746 19.553 1.00 63.25 84 ALA A C 1
ATOM 716 O O . ALA A 1 84 ? -35.212 -15.488 19.715 1.00 63.25 84 ALA A O 1
ATOM 717 N N . PRO A 1 85 ? -34.009 -14.154 18.364 1.00 61.03 85 PRO A N 1
ATOM 718 C CA . PRO A 1 85 ? -34.735 -14.589 17.186 1.00 61.03 85 PRO A CA 1
ATOM 719 C C . PRO A 1 85 ? -34.400 -16.067 16.969 1.00 61.03 85 PRO A C 1
ATOM 721 O O . PRO A 1 85 ? -33.238 -16.442 16.792 1.00 61.03 85 PRO A O 1
ATOM 724 N N . LYS A 1 86 ? -35.429 -16.919 17.036 1.00 64.12 86 LYS A N 1
ATOM 725 C CA . LYS A 1 86 ? -35.358 -18.353 16.741 1.00 64.12 86 LYS A CA 1
ATOM 726 C C . LYS A 1 86 ? -34.960 -18.548 15.275 1.00 64.12 86 LYS A C 1
ATOM 728 O O . LYS A 1 86 ? -35.798 -18.869 14.438 1.00 64.12 86 LYS A O 1
ATOM 733 N N . ASN A 1 87 ? -33.676 -18.422 14.955 1.00 63.28 87 ASN A N 1
ATOM 734 C CA . ASN A 1 87 ? -33.140 -18.985 13.725 1.00 63.28 87 ASN A CA 1
ATOM 735 C C . ASN A 1 87 ? -33.122 -20.506 13.890 1.00 63.28 87 ASN A C 1
ATOM 737 O O . ASN A 1 87 ? -32.147 -21.095 14.358 1.00 63.28 87 ASN A O 1
ATOM 741 N N . LYS A 1 88 ? -34.243 -21.138 13.513 1.00 62.56 88 LYS A N 1
ATOM 742 C CA . LYS A 1 88 ? -34.347 -22.577 13.254 1.00 62.56 88 LYS A CA 1
ATOM 743 C C . LYS A 1 88 ? -33.309 -22.951 12.192 1.00 62.56 88 LYS A C 1
ATOM 745 O O . LYS A 1 88 ? -33.591 -22.955 10.997 1.00 62.56 88 LYS A O 1
ATOM 750 N N . ARG A 1 89 ? -32.097 -23.295 12.622 1.00 64.19 89 ARG A N 1
ATOM 751 C CA . ARG A 1 89 ? -31.151 -24.042 11.794 1.00 64.19 89 ARG A CA 1
ATOM 752 C C . ARG A 1 89 ? -31.691 -25.464 11.661 1.00 64.19 89 ARG A C 1
ATOM 754 O O . ARG A 1 89 ? -31.627 -26.244 12.606 1.00 64.19 89 ARG A O 1
ATOM 761 N N . LYS A 1 90 ? -32.243 -25.807 10.495 1.00 64.56 90 LYS A N 1
ATOM 762 C CA . LYS A 1 90 ? -32.425 -27.209 10.105 1.00 64.56 90 L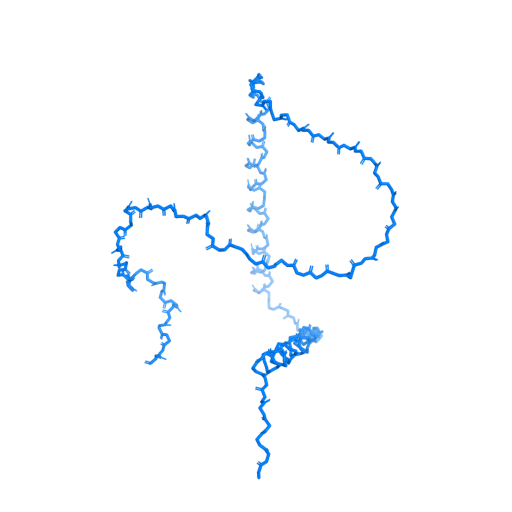YS A CA 1
ATOM 763 C C . LYS A 1 90 ? -31.049 -27.766 9.729 1.00 64.56 90 LYS A C 1
ATOM 765 O O . LYS A 1 90 ? -30.616 -27.613 8.593 1.00 64.56 90 LYS A O 1
ATOM 770 N N . ASN A 1 91 ? -30.363 -28.409 10.670 1.00 55.12 91 ASN A N 1
ATOM 771 C CA . ASN A 1 91 ? -29.267 -29.318 10.340 1.00 55.12 91 ASN A CA 1
ATOM 772 C C . ASN A 1 91 ? -29.885 -30.649 9.894 1.00 55.12 91 ASN A C 1
ATOM 774 O O . ASN A 1 91 ? -30.227 -31.478 10.734 1.00 55.12 91 ASN A O 1
ATOM 778 N N . LYS A 1 92 ? -30.051 -30.859 8.580 1.00 50.84 92 LYS A N 1
ATOM 779 C CA . LYS A 1 92 ? -30.284 -32.206 8.041 1.00 50.84 92 LYS A CA 1
ATOM 780 C C . LYS A 1 92 ? -28.929 -32.864 7.806 1.00 50.84 92 LYS A C 1
ATOM 782 O O . LYS A 1 92 ? -28.371 -32.816 6.715 1.00 50.84 92 LYS A O 1
ATOM 787 N N . THR A 1 93 ? -28.395 -33.450 8.868 1.00 54.50 93 THR A N 1
ATOM 788 C CA . THR A 1 93 ? -27.288 -34.398 8.798 1.00 54.50 93 THR A CA 1
ATOM 789 C C . THR A 1 93 ? -27.890 -35.764 8.490 1.00 54.50 93 THR A C 1
ATOM 791 O O . THR A 1 93 ? -28.239 -36.506 9.398 1.00 54.50 93 THR A O 1
ATOM 794 N N . GLU A 1 94 ? -28.036 -36.111 7.213 1.00 59.84 94 GLU A N 1
ATOM 795 C CA . GLU A 1 94 ? -28.206 -37.514 6.832 1.00 59.84 94 GLU A CA 1
ATOM 796 C C . GLU A 1 94 ? -27.052 -37.934 5.936 1.00 59.84 94 GLU A C 1
ATOM 798 O O . GLU A 1 94 ? -26.890 -37.500 4.796 1.00 59.84 94 GLU A O 1
ATOM 803 N N . LYS A 1 95 ? -26.218 -38.780 6.537 1.00 53.50 95 LYS A N 1
ATOM 804 C CA . LYS A 1 95 ? -25.171 -39.567 5.910 1.00 53.50 95 LYS A CA 1
ATOM 805 C C . LYS A 1 95 ? -25.744 -40.288 4.681 1.00 53.50 95 LYS A C 1
ATOM 807 O O . LYS A 1 95 ? -26.489 -41.249 4.833 1.00 53.50 95 LYS A O 1
ATOM 812 N N . LYS A 1 96 ? -25.312 -39.919 3.475 1.00 63.34 96 LYS A N 1
ATOM 813 C CA . LYS A 1 96 ? -25.189 -40.882 2.372 1.00 63.34 96 LYS A CA 1
ATOM 814 C C . LYS A 1 96 ? -23.733 -40.945 1.945 1.00 63.34 96 LYS A C 1
ATOM 816 O O . LYS A 1 96 ? -23.171 -40.019 1.370 1.00 63.34 96 LYS A O 1
ATOM 821 N N . GLN A 1 97 ? -23.108 -42.042 2.343 1.00 59.84 97 GLN A N 1
ATOM 822 C CA . GLN A 1 97 ? -21.761 -42.425 1.976 1.00 59.84 97 GLN A CA 1
ATOM 823 C C . GLN A 1 97 ? -21.763 -43.066 0.577 1.00 59.84 97 GLN A C 1
ATOM 825 O O . GLN A 1 97 ? -22.562 -43.955 0.311 1.00 59.84 97 GLN A O 1
ATOM 830 N N . LYS A 1 98 ? -20.772 -42.654 -0.227 1.00 55.88 98 LYS A N 1
ATOM 831 C CA . LYS A 1 98 ? -20.055 -43.404 -1.279 1.00 55.88 98 LYS A CA 1
ATOM 832 C C . LYS A 1 98 ? -20.772 -43.707 -2.614 1.00 55.88 98 LYS A C 1
ATOM 834 O O . LYS A 1 98 ? -21.592 -44.607 -2.700 1.00 55.88 98 LYS A O 1
ATOM 839 N N . LYS A 1 99 ? -20.286 -43.059 -3.684 1.00 49.78 99 LYS A N 1
ATOM 840 C CA . LYS A 1 99 ? -19.381 -43.566 -4.761 1.00 49.78 99 LYS A CA 1
ATOM 841 C C . LYS A 1 99 ? -19.673 -42.773 -6.053 1.00 49.78 99 LYS A C 1
ATOM 843 O O . LYS A 1 99 ? -20.814 -42.701 -6.471 1.00 49.78 99 LYS A O 1
ATOM 848 N N . GLY A 1 100 ? -18.701 -42.012 -6.564 1.00 44.31 100 GLY A N 1
ATOM 849 C CA . GLY A 1 100 ? -18.046 -42.320 -7.851 1.00 44.31 100 GLY A CA 1
ATOM 850 C C . GLY A 1 100 ? -18.765 -41.649 -9.034 1.00 44.31 100 GLY A C 1
ATOM 851 O O . GLY A 1 100 ? -19.761 -42.158 -9.514 1.00 44.31 100 GLY A O 1
ATOM 852 N N . SER A 1 101 ? -18.419 -40.400 -9.356 1.00 60.97 101 SER A N 1
ATOM 853 C CA . SER A 1 101 ? -17.625 -40.027 -10.548 1.00 60.97 101 SER A CA 1
ATOM 854 C C . SER A 1 101 ? -18.369 -40.141 -11.893 1.00 60.97 101 SER A C 1
ATOM 856 O O . SER A 1 101 ? -18.393 -41.200 -12.507 1.00 60.97 101 SER A O 1
ATOM 858 N N . ALA A 1 102 ? -18.886 -39.007 -12.371 1.00 50.69 102 ALA A N 1
ATOM 859 C CA . ALA A 1 102 ? -19.307 -38.724 -13.750 1.00 50.69 102 ALA A CA 1
ATOM 860 C C . ALA A 1 102 ? -19.089 -37.200 -13.926 1.00 50.69 102 ALA A C 1
ATOM 862 O O . ALA A 1 102 ? -19.491 -36.441 -13.049 1.00 50.69 102 ALA A O 1
ATOM 863 N N . GLN A 1 103 ? -18.267 -36.652 -14.832 1.00 53.25 103 GLN A N 1
ATOM 864 C CA . GLN A 1 103 ? -18.346 -36.680 -16.301 1.00 53.25 103 GLN A CA 1
ATOM 865 C C . GLN A 1 103 ? -19.794 -36.605 -16.819 1.00 53.25 103 GLN A C 1
ATOM 867 O O . GLN A 1 103 ? -20.481 -37.612 -16.872 1.00 53.25 103 GLN A O 1
ATOM 872 N N . GLY A 1 104 ? -20.235 -35.396 -17.192 1.00 40.81 104 GLY A N 1
ATOM 873 C CA . GLY A 1 104 ? -21.533 -35.112 -17.824 1.00 40.81 104 GLY A CA 1
ATOM 874 C C . GLY A 1 104 ? -22.045 -33.721 -17.422 1.00 40.81 104 GLY A C 1
ATOM 875 O O . GLY A 1 104 ? -22.423 -33.525 -16.277 1.00 40.81 104 GLY A O 1
ATOM 876 N N . THR A 1 105 ? -21.770 -32.657 -18.184 1.00 51.59 105 THR A N 1
ATOM 877 C CA . THR A 1 105 ? -22.554 -32.129 -19.326 1.00 51.59 105 THR A CA 1
ATOM 878 C C . THR A 1 105 ? -23.808 -31.334 -18.943 1.00 51.59 105 THR A C 1
ATOM 880 O O . THR A 1 105 ? -24.664 -31.826 -18.225 1.00 51.59 105 THR A O 1
ATOM 883 N N . ALA A 1 106 ? -23.906 -30.154 -19.567 1.00 51.41 106 ALA A N 1
ATOM 884 C CA . ALA A 1 106 ? -25.115 -29.414 -19.936 1.00 51.41 106 ALA A CA 1
ATOM 885 C C . ALA A 1 106 ? -26.017 -28.854 -18.818 1.00 51.41 106 ALA A C 1
ATOM 887 O O . ALA A 1 106 ? -26.775 -29.567 -18.175 1.00 51.41 106 ALA A O 1
ATOM 888 N N . ILE A 1 107 ? -26.049 -27.521 -18.725 1.00 46.81 107 ILE A N 1
ATOM 889 C CA . ILE A 1 107 ? -27.299 -26.801 -18.458 1.00 46.81 107 ILE A CA 1
ATOM 890 C C . ILE A 1 107 ? -27.524 -25.897 -19.669 1.00 46.81 107 ILE A C 1
ATOM 892 O O . ILE A 1 107 ? -26.964 -24.809 -19.790 1.00 46.81 107 ILE A O 1
ATOM 896 N N . THR A 1 108 ? -28.268 -26.455 -20.617 1.00 50.69 108 THR A N 1
ATOM 897 C CA . THR A 1 108 ? -29.066 -25.749 -21.618 1.00 50.69 108 THR A CA 1
ATOM 898 C C . THR A 1 108 ? -30.067 -24.837 -20.908 1.00 50.69 108 THR A C 1
ATOM 900 O O . THR A 1 108 ? -30.607 -25.210 -19.867 1.00 50.69 108 THR A O 1
ATOM 903 N N . GLY A 1 109 ? -30.238 -23.626 -21.435 1.00 48.94 109 GLY A N 1
ATOM 904 C CA . GLY A 1 109 ? -30.967 -22.546 -20.782 1.00 48.94 109 GLY A CA 1
ATOM 905 C C . GLY A 1 109 ? -32.486 -22.618 -20.877 1.00 48.94 109 GLY A C 1
ATOM 906 O O . GLY A 1 109 ? -33.040 -23.397 -21.644 1.00 48.94 109 GLY A O 1
ATOM 907 N N . ASP A 1 110 ? -33.112 -21.728 -20.112 1.00 52.41 110 ASP A N 1
ATOM 908 C CA . ASP A 1 110 ? -34.347 -21.065 -20.512 1.00 52.41 110 ASP A CA 1
ATOM 909 C C . ASP A 1 110 ? -34.370 -19.670 -19.862 1.00 52.41 110 ASP A C 1
ATOM 911 O O . ASP A 1 110 ? -34.519 -19.501 -18.649 1.00 52.41 110 ASP A O 1
ATOM 915 N N . ASP A 1 111 ? -34.044 -18.678 -20.685 1.00 56.72 111 ASP A N 1
ATOM 916 C CA . ASP A 1 111 ? -33.744 -17.286 -20.351 1.00 56.72 111 ASP A CA 1
ATOM 917 C C . ASP A 1 111 ? -35.034 -16.456 -20.307 1.00 56.72 111 ASP A C 1
ATOM 919 O O . ASP A 1 111 ? -35.235 -15.529 -21.094 1.00 56.72 111 ASP A O 1
ATOM 923 N N . SER A 1 112 ? -35.978 -16.834 -19.440 1.00 55.62 112 SER A N 1
ATOM 924 C CA . SER A 1 112 ? -37.283 -16.171 -19.450 1.00 55.62 112 SER A CA 1
ATOM 925 C C . SER A 1 112 ? -38.085 -16.264 -18.160 1.00 55.62 112 SER A C 1
ATOM 927 O O . SER A 1 112 ? -39.239 -16.650 -18.236 1.00 55.62 112 SER A O 1
ATOM 929 N N . GLN A 1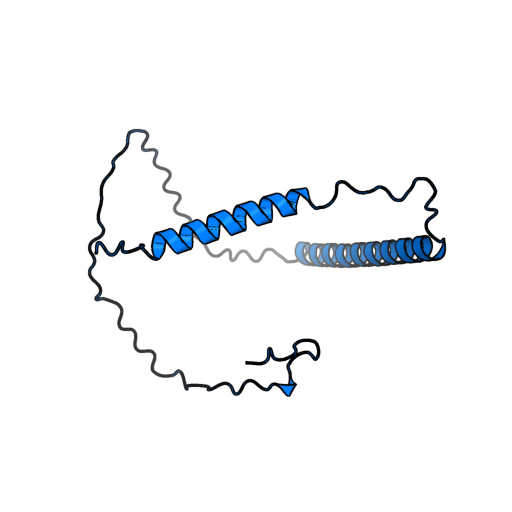 113 ? -37.563 -15.851 -16.997 1.00 63.09 113 GLN A N 1
ATOM 930 C CA . GLN A 1 113 ? -38.414 -15.452 -15.855 1.00 63.09 113 GLN A CA 1
ATOM 931 C C . GLN A 1 113 ? -37.688 -14.534 -14.858 1.00 63.09 113 GLN A C 1
ATOM 933 O O . GLN A 1 113 ? -37.485 -14.943 -13.735 1.00 63.09 113 GLN A O 1
ATOM 938 N N . PHE A 1 114 ? -37.324 -13.297 -15.212 1.00 43.50 114 PHE A N 1
ATOM 939 C CA . PHE A 1 114 ? -37.300 -12.174 -14.248 1.00 43.50 114 PHE A CA 1
ATOM 940 C C . PHE A 1 114 ? -37.370 -10.839 -15.007 1.00 43.50 114 PHE A C 1
ATOM 942 O O . PHE A 1 114 ? -36.374 -10.149 -15.210 1.00 43.50 114 PHE A O 1
ATOM 949 N N . ARG A 1 115 ? -38.581 -10.449 -15.427 1.00 58.09 115 ARG A N 1
ATOM 950 C CA . ARG A 1 115 ? -38.913 -9.028 -15.597 1.00 58.09 115 ARG A CA 1
ATOM 951 C C . ARG A 1 115 ? -39.298 -8.494 -14.219 1.00 58.09 115 ARG A C 1
ATOM 953 O O . ARG A 1 115 ? -40.388 -8.790 -13.743 1.00 58.09 115 ARG A O 1
ATOM 960 N N . VAL A 1 116 ? -38.425 -7.702 -13.603 1.00 49.91 116 VAL A N 1
ATOM 961 C CA . VAL A 1 116 ? -38.815 -6.763 -12.543 1.00 49.91 116 VAL A CA 1
ATOM 962 C C . VAL A 1 116 ? -38.659 -5.361 -13.116 1.00 49.91 116 VAL A C 1
ATOM 964 O O . VAL A 1 116 ? -37.592 -4.980 -13.592 1.00 49.91 116 VAL A O 1
ATOM 967 N N . HIS A 1 117 ? -39.772 -4.637 -13.144 1.00 55.31 117 HIS A N 1
ATOM 968 C CA . HIS A 1 117 ? -39.828 -3.225 -13.475 1.00 55.31 117 HIS A CA 1
ATOM 969 C C . HIS A 1 117 ? -39.482 -2.407 -12.232 1.00 55.31 117 HIS A C 1
ATOM 971 O O . HIS A 1 117 ? -40.372 -2.138 -11.433 1.00 55.31 117 HIS A O 1
ATOM 977 N N . ASP A 1 118 ? -38.244 -1.935 -12.129 1.00 52.41 118 ASP A N 1
ATOM 978 C CA . ASP A 1 118 ? -37.963 -0.739 -11.336 1.00 52.41 118 ASP A CA 1
ATOM 979 C C . ASP A 1 118 ? -38.045 0.462 -12.282 1.00 52.41 118 ASP A C 1
ATOM 981 O O . ASP A 1 118 ? -37.113 0.813 -13.010 1.00 52.41 118 ASP A O 1
ATOM 985 N N . LYS A 1 119 ? -39.246 1.045 -12.331 1.00 54.59 119 LYS A N 1
ATOM 986 C CA . LYS A 1 119 ? -39.399 2.465 -12.637 1.00 54.59 119 LYS A CA 1
ATOM 987 C C . LYS A 1 119 ? -38.758 3.220 -11.464 1.00 54.59 119 LYS A C 1
ATOM 989 O O . LYS A 1 119 ? -38.945 2.817 -10.324 1.00 54.59 119 LYS A O 1
ATOM 994 N N . ASP A 1 120 ? -38.005 4.270 -11.778 1.00 51.34 120 ASP A N 1
ATOM 995 C CA . ASP A 1 120 ? -37.231 5.134 -10.868 1.00 51.34 120 ASP A CA 1
ATOM 996 C C . ASP A 1 120 ? -35.777 4.718 -10.593 1.00 51.34 120 ASP A C 1
ATOM 998 O O . ASP A 1 120 ? -35.349 4.473 -9.470 1.00 51.34 120 ASP A O 1
ATOM 1002 N N . THR A 1 121 ? -34.939 4.837 -11.624 1.00 51.69 121 THR A N 1
ATOM 1003 C CA . THR A 1 121 ? -33.635 5.471 -11.404 1.00 51.69 121 THR A CA 1
ATOM 1004 C C . THR A 1 121 ? -33.512 6.633 -12.369 1.00 51.69 121 THR A C 1
ATOM 1006 O O . THR A 1 121 ? -33.146 6.452 -13.535 1.00 51.69 121 THR A O 1
ATOM 1009 N N . GLU A 1 122 ? -33.832 7.837 -11.894 1.00 55.62 122 GLU A N 1
ATOM 1010 C CA . GLU A 1 122 ? -33.301 9.057 -12.487 1.00 55.62 122 GLU A CA 1
ATOM 1011 C C . GLU A 1 122 ? -31.840 8.792 -12.856 1.00 55.62 122 GLU A C 1
ATOM 1013 O O . GLU A 1 122 ? -31.025 8.408 -12.009 1.00 55.62 122 GLU A O 1
ATOM 1018 N N . LYS A 1 123 ? -31.497 8.968 -14.133 1.00 57.75 123 LYS A N 1
ATOM 1019 C CA . LYS A 1 123 ? -30.104 9.071 -14.544 1.00 57.75 123 LYS A CA 1
ATOM 1020 C C . LYS A 1 123 ? -29.532 10.295 -13.837 1.00 57.75 123 LYS A C 1
ATOM 1022 O O . LYS A 1 123 ? -29.479 11.378 -14.414 1.00 57.75 123 LYS A O 1
ATOM 1027 N N . LYS A 1 124 ? -29.040 10.135 -12.608 1.00 58.94 124 LYS A N 1
ATOM 1028 C CA . LYS A 1 124 ? -28.025 11.033 -12.080 1.00 58.94 124 LYS A CA 1
ATOM 1029 C C . LYS A 1 124 ? -26.795 10.788 -12.943 1.00 58.94 124 LYS A C 1
ATOM 1031 O O . LYS A 1 124 ? -25.960 9.942 -12.641 1.00 58.94 124 LYS A O 1
ATOM 1036 N N . GLN A 1 125 ? -26.699 11.515 -14.059 1.00 56.75 125 GLN A N 1
ATOM 1037 C CA . GLN A 1 125 ? -25.408 11.875 -14.627 1.00 56.75 125 GLN A CA 1
ATOM 1038 C C . GLN A 1 125 ? -24.682 12.643 -13.522 1.00 56.75 125 GLN A C 1
ATOM 1040 O O . GLN A 1 125 ? -24.778 13.864 -13.420 1.00 56.75 125 GLN A O 1
ATOM 1045 N N . GLY A 1 126 ? -24.038 11.912 -12.613 1.00 60.78 126 GLY A N 1
ATOM 1046 C CA . GLY A 1 126 ? -23.187 12.491 -11.596 1.00 60.78 126 GLY A CA 1
ATOM 1047 C C . GLY A 1 126 ? -22.046 13.174 -12.325 1.00 60.78 126 GLY A C 1
ATOM 1048 O O . GLY A 1 126 ? -21.115 12.511 -12.777 1.00 60.78 126 GLY A O 1
ATOM 1049 N N . LYS A 1 127 ? -22.146 14.496 -12.490 1.00 66.62 127 LYS A N 1
ATOM 1050 C CA . LYS A 1 127 ? -21.018 15.332 -12.882 1.00 66.62 127 LYS A CA 1
ATOM 1051 C C . LYS A 1 127 ? -19.950 15.094 -11.824 1.00 66.62 127 LYS A C 1
ATOM 1053 O O . LYS A 1 127 ? -20.120 15.463 -10.666 1.00 66.62 127 LYS A O 1
ATOM 1058 N N . PHE A 1 128 ? -18.903 14.382 -12.204 1.00 63.91 128 PHE A N 1
ATOM 1059 C CA . PHE A 1 128 ? -17.774 14.123 -11.335 1.00 63.91 128 PHE A CA 1
ATOM 1060 C C . PHE A 1 128 ? -17.079 15.459 -11.054 1.00 63.91 128 PHE A C 1
ATOM 1062 O O . PHE A 1 128 ? -16.431 16.019 -11.939 1.00 63.91 128 PHE A O 1
ATOM 1069 N N . ASP A 1 129 ? -17.282 16.009 -9.855 1.00 69.25 129 ASP A N 1
ATOM 1070 C CA . ASP A 1 129 ? -16.674 17.279 -9.466 1.00 69.25 129 ASP A CA 1
ATOM 1071 C C . ASP A 1 129 ? -15.177 17.066 -9.224 1.00 69.25 129 ASP A C 1
ATOM 1073 O O . ASP A 1 129 ? -14.747 16.578 -8.175 1.00 69.25 129 ASP A O 1
ATOM 1077 N N . ALA A 1 130 ? -14.371 17.427 -10.222 1.00 67.81 130 ALA A N 1
ATOM 1078 C CA . ALA A 1 130 ? -12.919 17.310 -10.169 1.00 67.81 130 ALA A CA 1
ATOM 1079 C C . ALA A 1 130 ? -12.290 18.152 -9.041 1.00 67.81 130 ALA A C 1
ATOM 1081 O O . ALA A 1 130 ? -11.129 17.935 -8.704 1.00 67.81 130 ALA A O 1
ATOM 1082 N N . ARG A 1 131 ? -13.042 19.077 -8.427 1.00 69.31 131 ARG A N 1
ATOM 1083 C CA . ARG A 1 131 ? -12.566 19.904 -7.307 1.00 69.31 131 ARG A CA 1
ATOM 1084 C C . ARG A 1 131 ? -12.427 19.126 -5.998 1.00 69.31 131 ARG A C 1
ATOM 1086 O O . ARG A 1 131 ? -11.621 19.514 -5.162 1.00 69.31 131 ARG A O 1
ATOM 1093 N N . ASN A 1 132 ? -13.146 18.011 -5.844 1.00 73.62 132 ASN A N 1
ATOM 1094 C CA . ASN A 1 132 ? -13.026 17.122 -4.681 1.00 73.62 132 ASN A CA 1
ATOM 1095 C C . ASN A 1 132 ? -12.047 15.963 -4.905 1.00 73.62 132 ASN A C 1
ATOM 1097 O O . ASN A 1 132 ? -11.938 15.073 -4.057 1.00 73.62 132 ASN A O 1
ATOM 1101 N N . LEU A 1 133 ? -11.324 15.946 -6.031 1.00 72.50 133 LEU A N 1
ATOM 1102 C CA . LEU A 1 133 ? -10.265 14.970 -6.211 1.00 72.50 133 LEU A CA 1
ATOM 1103 C C . LEU A 1 133 ? -9.043 15.340 -5.364 1.00 72.50 133 LEU A C 1
ATOM 1105 O O . LEU A 1 133 ? -8.556 16.468 -5.442 1.00 72.50 133 LEU A O 1
ATOM 1109 N N . PRO A 1 134 ? -8.485 14.386 -4.600 1.00 79.69 134 PRO A N 1
ATOM 1110 C CA . PRO A 1 134 ? -7.219 14.593 -3.926 1.00 79.69 134 PRO A CA 1
ATOM 1111 C C . PRO A 1 134 ? -6.131 15.065 -4.898 1.00 79.69 134 PRO A C 1
ATOM 1113 O O . PRO A 1 134 ? -5.935 14.473 -5.958 1.00 79.69 134 PRO A O 1
ATOM 1116 N N . SER A 1 135 ? -5.374 16.092 -4.510 1.00 75.44 135 SER A N 1
ATOM 1117 C CA . SER A 1 135 ? -4.371 16.779 -5.348 1.00 75.44 135 SER A CA 1
ATOM 1118 C C . SER A 1 135 ? -3.255 15.887 -5.916 1.00 75.44 135 SER A C 1
ATOM 1120 O O . SER A 1 135 ? -2.534 16.281 -6.831 1.00 75.44 135 SER A O 1
ATOM 1122 N N . HIS A 1 136 ? -3.104 14.667 -5.397 1.00 79.88 136 HIS A N 1
ATOM 1123 C CA . HIS A 1 136 ? -2.162 13.660 -5.885 1.00 79.88 136 HIS A CA 1
ATOM 1124 C C . HIS A 1 136 ? -2.711 12.816 -7.048 1.00 79.88 136 HIS A C 1
ATOM 1126 O O . HIS A 1 136 ? -1.952 12.088 -7.689 1.00 79.88 136 HIS A O 1
ATOM 1132 N N . ILE A 1 137 ? -4.004 12.925 -7.360 1.00 71.44 137 ILE A N 1
ATOM 1133 C CA . ILE A 1 137 ? -4.642 12.267 -8.501 1.00 71.44 137 ILE A CA 1
ATOM 1134 C C . ILE A 1 137 ? -4.524 13.199 -9.705 1.00 71.44 137 ILE A C 1
ATOM 1136 O O . ILE A 1 137 ? -5.427 13.963 -10.036 1.00 71.44 137 ILE A O 1
ATOM 1140 N N . LYS A 1 138 ? -3.368 13.153 -10.367 1.00 74.81 138 LYS A N 1
ATOM 1141 C CA . LYS A 1 138 ? -3.187 13.853 -11.641 1.00 74.81 138 LYS A CA 1
ATOM 1142 C C . LYS A 1 138 ? -4.018 13.141 -12.717 1.00 74.81 138 LYS A C 1
ATOM 1144 O O . LYS A 1 138 ? -3.899 11.916 -12.835 1.00 74.81 138 LYS A O 1
ATOM 1149 N N . PRO A 1 139 ? -4.828 13.857 -13.519 1.00 72.19 139 PRO A N 1
ATOM 1150 C CA . PRO A 1 139 ? -5.516 13.244 -14.644 1.00 72.19 139 PRO A CA 1
ATOM 1151 C C . PRO A 1 139 ? -4.475 12.657 -15.599 1.00 72.19 139 PRO A C 1
ATOM 1153 O O . PRO A 1 139 ? -3.524 13.325 -16.012 1.00 72.19 139 PRO A O 1
ATOM 1156 N N . ARG A 1 140 ? -4.630 11.374 -15.929 1.00 75.81 140 ARG A N 1
ATOM 1157 C CA . ARG A 1 140 ? -3.821 10.738 -16.968 1.00 75.81 140 ARG A CA 1
ATOM 1158 C C . ARG A 1 140 ? -4.184 11.414 -18.288 1.00 75.81 140 ARG A C 1
ATOM 1160 O O . ARG A 1 140 ? -5.338 11.319 -18.694 1.00 75.81 140 ARG A O 1
ATOM 1167 N N . ARG A 1 141 ? -3.219 12.082 -18.933 1.00 71.38 141 ARG A N 1
ATOM 1168 C CA . ARG A 1 141 ? -3.389 12.625 -20.290 1.00 71.38 141 ARG A CA 1
ATOM 1169 C C . ARG A 1 141 ? -3.930 11.511 -21.197 1.00 71.38 141 ARG A C 1
ATOM 1171 O O . ARG A 1 141 ? -3.289 10.464 -21.321 1.00 71.38 141 ARG A O 1
ATOM 1178 N N . ARG A 1 142 ? -5.129 11.722 -21.729 1.00 60.19 142 ARG A N 1
ATOM 1179 C CA . ARG A 1 142 ? -5.688 11.004 -22.871 1.00 60.19 142 ARG A CA 1
ATOM 1180 C C . ARG A 1 142 ? -5.695 11.961 -24.042 1.00 60.19 142 ARG A C 1
ATOM 1182 O O . ARG A 1 142 ? -5.949 13.156 -23.776 1.00 60.19 142 ARG A O 1
#

Radius of gyration: 30.96 Å; chains: 1; bounding box: 70×64×81 Å

Secondary structure (DSSP, 8-state):
-------HHHHHHHHHHHHHHHHHHHHT-S-S-----TT----HHHHHHHHHHHHHHHHHHHHHHHHHHHHHHHHHTS---------------------------------------------------GGGS-TT-PPPP-

pLDDT: mean 71.23, std 14.93, range [40.81, 96.25]

Foldseek 3Di:
DDDDDDDPVVVVVVVVVVVVVVVVVVVPVVPPDPDPPPPDDPDVVVVVVVVVVVVVVVVVVVVVVVVVVVVVVVVVPDPPPPPDDPPPDPPPPDDDDDDDDDDDDDDDDDPDPDDDDDDDDDPPPPPPPPVPDDPVPDPDDD